Protein AF-A0A3G9GFR7-F1 (afdb_monomer_lite)

Secondary structure (DSSP, 8-state):
---HHHHHHHHHHHHHTTSEEE-S--SSTTPPP-EEE-S---SSPP-B-TTS-B-HHHHHHHHHHHHHHHH-SEE-HHHHHHHH-BTTB---HHHHHHHHHHHHHTTSEEEEE--BTTB--EEEE-GGG---SSPPEE-TTSEEEETTTTEEEEE--------

Organism: NCBI:txid332411

Foldseek 3Di:
DDDPVNVVLVVQLCCLLVQKDWDDDDPDPPDDTDIDGPDDPPPDDACGDSNNDGPLLQVLLLLLVVQLVVVQDKDQLVRSQVNSADPVGRGDSVSSVVSQVLCVQLVQKDFPAPDDPVGHTIMHGDPVPCLDSRGFDADPQSWTADPSVRDTSDGDDDPPPDD

Structure (mmCIF, N/CA/C/O backbone):
data_AF-A0A3G9GFR7-F1
#
_entry.id   AF-A0A3G9GFR7-F1
#
loop_
_atom_site.group_PDB
_atom_site.id
_atom_site.type_symbol
_atom_site.label_atom_id
_atom_site.label_alt_id
_atom_site.label_comp_id
_atom_site.label_asym_id
_atom_site.label_entity_id
_atom_site.label_seq_id
_atom_site.pdbx_PDB_ins_code
_atom_site.Cartn_x
_atom_site.Cartn_y
_atom_site.Cartn_z
_atom_site.occupancy
_atom_site.B_iso_or_equiv
_atom_site.auth_seq_id
_atom_site.auth_comp_id
_atom_site.auth_asym_id
_atom_site.auth_atom_id
_atom_site.pdbx_PDB_model_num
ATOM 1 N N . MET A 1 1 ? -0.381 8.805 -22.283 1.00 46.12 1 MET A N 1
ATOM 2 C CA . MET A 1 1 ? 0.707 8.048 -22.945 1.00 46.12 1 MET A CA 1
ATOM 3 C C . MET A 1 1 ? 1.988 8.210 -22.139 1.00 46.12 1 MET A C 1
ATOM 5 O O . MET A 1 1 ? 2.210 9.299 -21.624 1.00 46.12 1 MET A O 1
ATOM 9 N N . ALA A 1 2 ? 2.793 7.155 -21.980 1.00 63.06 2 ALA A N 1
ATOM 10 C CA . ALA A 1 2 ? 4.078 7.246 -21.280 1.00 63.06 2 ALA A CA 1
ATOM 11 C C . ALA A 1 2 ? 5.092 8.042 -22.119 1.00 63.06 2 ALA A C 1
ATOM 13 O O . ALA A 1 2 ? 5.150 7.882 -23.337 1.00 63.06 2 ALA A O 1
ATOM 14 N N . THR A 1 3 ? 5.883 8.906 -21.485 1.00 86.12 3 THR A N 1
ATOM 15 C CA . THR A 1 3 ? 6.915 9.684 -22.184 1.00 86.12 3 THR A CA 1
ATOM 16 C C . THR A 1 3 ? 8.144 8.817 -22.462 1.00 86.12 3 THR A C 1
ATOM 18 O O . THR A 1 3 ? 8.461 7.914 -21.687 1.00 86.12 3 THR A O 1
ATOM 21 N N . LEU A 1 4 ? 8.887 9.117 -23.533 1.00 80.62 4 LEU A N 1
ATOM 22 C CA . LEU A 1 4 ? 10.170 8.461 -23.844 1.00 80.62 4 LEU A CA 1
ATOM 23 C C . LEU A 1 4 ? 11.126 8.454 -22.641 1.00 80.62 4 LEU A C 1
ATOM 25 O O . LEU A 1 4 ? 11.758 7.438 -22.357 1.00 80.62 4 LEU A O 1
ATOM 29 N N . GLY A 1 5 ? 11.164 9.556 -21.885 1.00 84.12 5 GLY A N 1
ATOM 30 C CA . GLY A 1 5 ? 11.937 9.652 -20.649 1.00 84.12 5 GLY A CA 1
ATOM 31 C C . GLY A 1 5 ? 11.487 8.646 -19.586 1.00 84.12 5 GLY A C 1
ATOM 32 O O . GLY A 1 5 ? 12.326 7.954 -19.015 1.00 84.12 5 GLY A O 1
ATOM 33 N N . ALA A 1 6 ? 10.179 8.503 -19.352 1.00 84.06 6 ALA A N 1
ATOM 34 C CA . ALA A 1 6 ? 9.648 7.541 -18.384 1.00 84.06 6 ALA A CA 1
ATOM 35 C C . ALA A 1 6 ? 9.955 6.087 -18.781 1.00 84.06 6 ALA A C 1
ATOM 37 O O . ALA A 1 6 ? 10.363 5.292 -17.934 1.00 84.06 6 ALA A O 1
ATOM 38 N N . ILE A 1 7 ? 9.831 5.764 -20.072 1.00 87.56 7 ILE A N 1
ATOM 39 C CA . ILE A 1 7 ? 10.174 4.442 -20.615 1.00 87.56 7 ILE A CA 1
ATOM 40 C C . ILE A 1 7 ? 11.661 4.155 -20.392 1.00 87.56 7 ILE A C 1
ATOM 42 O O . ILE A 1 7 ? 12.023 3.110 -19.855 1.00 87.56 7 ILE A O 1
ATOM 46 N N . GLN A 1 8 ? 12.532 5.105 -20.739 1.00 87.44 8 GLN A N 1
ATOM 47 C CA . GLN A 1 8 ? 13.973 4.948 -20.575 1.00 87.44 8 GLN A CA 1
ATOM 48 C C . GLN A 1 8 ? 14.377 4.816 -19.102 1.00 87.44 8 GLN A C 1
ATOM 50 O O . GLN A 1 8 ? 15.213 3.979 -18.763 1.00 87.44 8 GLN A O 1
ATOM 55 N N . HIS A 1 9 ? 13.759 5.594 -18.211 1.00 89.19 9 HIS A N 1
ATOM 56 C CA . HIS A 1 9 ? 13.967 5.464 -16.771 1.00 89.19 9 HIS A CA 1
ATOM 57 C C . HIS A 1 9 ? 13.587 4.075 -16.258 1.00 89.19 9 HIS A C 1
ATOM 59 O O . HIS A 1 9 ? 14.356 3.487 -15.496 1.00 89.19 9 HIS A O 1
ATOM 65 N N . TYR A 1 10 ? 12.444 3.539 -16.689 1.00 90.12 10 TYR A N 1
ATOM 66 C CA . TYR A 1 10 ? 11.990 2.226 -16.244 1.00 90.12 10 TYR A CA 1
ATOM 67 C C . TYR A 1 10 ? 12.858 1.089 -16.796 1.00 90.12 10 TYR A C 1
ATOM 69 O O . TYR A 1 10 ? 13.271 0.219 -16.034 1.00 90.12 10 TYR A O 1
ATOM 77 N N . ILE A 1 11 ? 13.246 1.140 -18.075 1.00 90.69 11 ILE A N 1
ATOM 78 C CA . ILE A 1 11 ? 14.192 0.173 -18.658 1.00 90.69 11 ILE A CA 1
ATOM 79 C C . ILE A 1 11 ? 15.525 0.194 -17.899 1.00 90.69 11 ILE A C 1
ATOM 81 O O . ILE A 1 11 ? 16.055 -0.857 -17.548 1.00 90.69 11 ILE A O 1
ATOM 85 N N . ASN A 1 12 ? 16.046 1.378 -17.567 1.00 91.25 12 ASN A N 1
ATOM 86 C CA . ASN A 1 12 ? 17.270 1.491 -16.772 1.00 91.25 12 ASN A CA 1
ATOM 87 C C . ASN A 1 12 ? 17.109 0.901 -15.361 1.00 91.25 12 ASN A C 1
ATOM 89 O O . ASN A 1 12 ? 18.050 0.302 -14.841 1.00 91.25 12 ASN A O 1
ATOM 93 N N . ALA A 1 13 ? 15.937 1.046 -14.737 1.00 92.56 13 ALA A N 1
ATOM 94 C CA . ALA A 1 13 ? 15.642 0.403 -13.460 1.00 92.56 13 ALA A CA 1
ATOM 95 C C . ALA A 1 13 ? 15.599 -1.129 -13.588 1.00 92.56 13 ALA A C 1
ATOM 97 O O . ALA A 1 13 ? 16.168 -1.814 -12.742 1.00 92.56 13 ALA A O 1
ATOM 98 N N . LEU A 1 14 ? 15.007 -1.669 -14.661 1.00 92.94 14 LEU A N 1
ATOM 99 C CA . LEU A 1 14 ? 14.992 -3.111 -14.939 1.00 92.94 14 LEU A CA 1
ATOM 100 C C . LEU A 1 14 ? 16.403 -3.676 -15.137 1.00 92.94 14 LEU A C 1
ATOM 102 O O . LEU A 1 14 ? 16.695 -4.755 -14.623 1.00 92.94 14 LEU A O 1
ATOM 106 N N . VAL A 1 15 ? 17.283 -2.944 -15.830 1.00 92.44 15 VAL A N 1
ATOM 107 C CA . VAL A 1 15 ? 18.694 -3.332 -15.996 1.00 92.44 15 VAL A CA 1
ATOM 108 C C . VAL A 1 15 ? 19.403 -3.370 -14.644 1.00 92.44 15 VAL A C 1
ATOM 110 O O . VAL A 1 15 ? 20.018 -4.373 -14.297 1.00 92.44 15 VAL A O 1
ATOM 113 N N . LYS A 1 16 ? 19.278 -2.306 -13.839 1.00 92.69 16 LYS A N 1
ATOM 114 C CA . LYS A 1 16 ? 19.899 -2.249 -12.504 1.00 92.69 16 LYS A CA 1
ATOM 115 C C . LYS A 1 16 ? 19.359 -3.311 -11.547 1.00 92.69 16 LYS A C 1
ATOM 117 O O . LYS A 1 16 ? 20.112 -3.833 -10.736 1.00 92.69 16 LYS A O 1
ATOM 122 N N . GLY A 1 17 ? 18.070 -3.631 -11.650 1.00 89.94 17 GLY A N 1
ATOM 123 C CA . GLY A 1 17 ? 17.421 -4.673 -10.857 1.00 89.94 17 GLY A CA 1
ATOM 124 C C . GLY A 1 17 ? 17.727 -6.100 -11.324 1.00 89.94 17 GLY A C 1
ATOM 125 O O . GLY A 1 17 ? 17.230 -7.045 -10.716 1.00 89.94 17 GLY A O 1
ATOM 126 N N . GLY A 1 18 ? 18.510 -6.269 -12.398 1.00 91.25 18 GLY A N 1
ATOM 127 C CA . GLY A 1 18 ? 18.878 -7.578 -12.943 1.00 91.25 18 GLY A CA 1
ATOM 128 C C . GLY A 1 18 ? 17.731 -8.310 -13.643 1.00 91.25 18 GLY A C 1
ATOM 129 O O . GLY A 1 18 ? 17.780 -9.528 -13.792 1.00 91.25 18 GLY A O 1
ATOM 130 N N . TYR A 1 19 ? 16.685 -7.592 -14.058 1.00 91.12 19 TYR A N 1
ATOM 131 C CA . TYR A 1 19 ? 15.541 -8.185 -14.753 1.00 91.12 19 TYR A CA 1
ATOM 132 C C . TYR A 1 19 ? 15.791 -8.324 -16.250 1.00 91.12 19 TYR A C 1
ATOM 134 O O . TYR A 1 19 ? 15.379 -9.315 -16.852 1.00 91.12 19 TYR A O 1
ATOM 142 N N . VAL A 1 20 ? 16.489 -7.355 -16.846 1.00 92.44 20 VAL A N 1
ATOM 143 C CA . VAL A 1 20 ? 16.836 -7.362 -18.270 1.00 92.44 20 VAL A CA 1
ATOM 144 C C . VAL A 1 20 ? 18.311 -7.046 -18.473 1.00 92.44 20 VAL A C 1
ATOM 146 O O . VAL A 1 20 ? 18.904 -6.270 -17.729 1.00 92.44 20 VAL A O 1
ATOM 149 N N . GLU A 1 21 ? 18.894 -7.612 -19.518 1.00 92.56 21 GLU A N 1
ATOM 150 C CA . GLU A 1 21 ? 20.269 -7.356 -19.936 1.00 92.56 21 GLU A CA 1
ATOM 151 C C . GLU A 1 21 ? 20.271 -6.695 -21.309 1.00 92.56 21 GLU A C 1
ATOM 153 O O . GLU A 1 21 ? 19.484 -7.049 -22.189 1.00 92.56 21 GLU A O 1
ATOM 158 N N . ARG A 1 22 ? 21.169 -5.733 -21.514 1.00 89.88 22 ARG A N 1
ATOM 159 C CA . ARG A 1 22 ? 21.361 -5.115 -22.822 1.00 89.88 22 ARG A CA 1
ATOM 160 C C . ARG A 1 22 ? 22.311 -5.964 -23.661 1.00 89.88 22 ARG A C 1
ATOM 162 O O . ARG A 1 22 ? 23.453 -6.164 -23.269 1.00 89.88 22 ARG A O 1
ATOM 169 N N . ILE A 1 23 ? 21.851 -6.405 -24.830 1.00 90.75 23 ILE A N 1
ATOM 170 C CA . ILE A 1 23 ? 22.600 -7.353 -25.674 1.00 90.75 23 ILE A CA 1
ATOM 171 C C . ILE A 1 23 ? 23.327 -6.700 -26.850 1.00 90.75 23 ILE A C 1
ATOM 173 O O . ILE A 1 23 ? 24.113 -7.364 -27.518 1.00 90.75 23 ILE A O 1
ATOM 177 N N . ASN A 1 24 ? 23.076 -5.418 -27.126 1.00 85.25 24 ASN A N 1
ATOM 178 C CA . ASN A 1 24 ? 23.765 -4.698 -28.188 1.00 85.25 24 ASN A CA 1
ATOM 179 C C . ASN A 1 24 ? 24.517 -3.464 -27.679 1.00 85.25 24 ASN A C 1
ATOM 181 O O . ASN A 1 24 ? 24.018 -2.666 -26.874 1.00 85.25 24 ASN A O 1
ATOM 185 N N . THR A 1 25 ? 25.727 -3.293 -28.204 1.00 75.25 25 THR A N 1
ATOM 186 C CA . THR A 1 25 ? 26.541 -2.102 -27.983 1.00 75.25 25 THR A CA 1
ATOM 187 C C . THR A 1 25 ? 26.030 -0.985 -28.879 1.00 75.25 25 THR A C 1
ATOM 189 O O . THR A 1 25 ? 25.777 -1.186 -30.064 1.00 75.25 25 THR A O 1
ATOM 192 N N . ARG A 1 26 ? 25.857 0.205 -28.308 1.00 69.69 26 ARG A N 1
ATOM 193 C CA . ARG A 1 26 ? 25.461 1.391 -29.067 1.00 69.69 26 ARG A CA 1
ATOM 194 C C . ARG A 1 26 ? 26.691 1.948 -29.778 1.00 69.69 26 ARG A C 1
ATOM 196 O O . ARG A 1 26 ? 27.642 2.325 -29.097 1.00 69.69 26 ARG A O 1
ATOM 203 N N . SER A 1 27 ? 26.657 2.051 -31.101 1.00 65.50 27 SER A N 1
ATOM 204 C CA . SER A 1 27 ? 27.722 2.701 -31.874 1.00 65.50 27 SER A CA 1
ATOM 205 C C . SER A 1 27 ? 27.356 4.144 -32.229 1.00 65.50 27 SER A C 1
ATOM 207 O O . SER A 1 27 ? 28.234 5.000 -32.303 1.00 65.50 27 SER A O 1
ATOM 209 N N . LYS A 1 28 ? 26.062 4.449 -32.394 1.00 72.25 28 LYS A N 1
ATOM 210 C CA . LYS A 1 28 ? 25.531 5.788 -32.693 1.00 72.25 28 LYS A CA 1
ATOM 211 C C . LYS A 1 28 ? 24.345 6.149 -31.806 1.00 72.25 28 LYS A C 1
ATOM 213 O O . LYS A 1 28 ? 23.673 5.293 -31.230 1.00 72.25 28 LYS A O 1
ATOM 218 N N . CYS A 1 29 ? 24.039 7.446 -31.706 1.00 62.19 29 CYS A N 1
ATOM 219 C CA . CYS A 1 29 ? 22.952 7.893 -30.837 1.00 62.19 29 CYS A CA 1
ATOM 220 C C . CYS A 1 29 ? 21.572 7.337 -31.263 1.00 62.19 29 CYS A C 1
ATOM 222 O O . CYS A 1 29 ? 20.722 7.103 -30.409 1.00 62.19 29 CYS A O 1
ATOM 224 N N . ASN A 1 30 ? 21.379 7.034 -32.546 1.00 72.25 30 ASN A N 1
ATOM 225 C CA . ASN A 1 30 ? 20.093 6.585 -33.079 1.00 72.25 30 ASN A CA 1
ATOM 226 C C . ASN A 1 30 ? 19.931 5.058 -33.159 1.00 72.25 30 ASN A C 1
ATOM 228 O O . ASN A 1 30 ? 18.922 4.584 -33.672 1.00 72.25 30 ASN A O 1
ATOM 232 N N . ASP A 1 31 ? 20.906 4.285 -32.671 1.00 78.50 31 ASP A N 1
ATOM 233 C CA . ASP A 1 31 ? 20.819 2.827 -32.729 1.00 78.50 31 ASP A CA 1
ATOM 234 C C . ASP A 1 31 ? 19.728 2.310 -31.784 1.00 78.50 31 ASP A C 1
ATOM 236 O O . ASP A 1 31 ? 19.677 2.666 -30.597 1.00 78.50 31 ASP A O 1
ATOM 240 N N . GLN A 1 32 ? 18.882 1.424 -32.312 1.00 80.44 32 GLN A N 1
ATOM 241 C CA . GLN A 1 32 ? 17.866 0.722 -31.538 1.00 80.44 32 GLN A CA 1
ATOM 242 C C . GLN A 1 32 ? 18.528 -0.097 -30.426 1.00 80.44 32 GLN A C 1
ATOM 244 O O . GLN A 1 32 ? 19.581 -0.697 -30.622 1.00 80.44 32 GLN A O 1
ATOM 249 N N . GLN A 1 33 ? 17.932 -0.115 -29.235 1.00 84.25 33 GLN A N 1
ATOM 250 C CA . GLN A 1 33 ? 18.457 -0.869 -28.097 1.00 84.25 33 GLN A CA 1
ATOM 251 C C . GLN A 1 33 ? 17.759 -2.223 -28.012 1.00 84.25 33 GLN A C 1
ATOM 253 O O . GLN A 1 33 ? 16.532 -2.289 -28.048 1.00 84.25 33 GLN A O 1
ATOM 258 N N . HIS A 1 34 ? 18.537 -3.293 -27.895 1.00 88.25 34 HIS A N 1
ATOM 259 C CA . HIS A 1 34 ? 18.040 -4.652 -27.748 1.00 88.25 34 HIS A CA 1
ATOM 260 C C . HIS A 1 34 ? 18.270 -5.121 -26.314 1.00 88.25 34 HIS A C 1
ATOM 262 O O . HIS A 1 34 ? 19.373 -4.992 -25.770 1.00 88.25 34 HIS A O 1
ATOM 268 N N . PHE A 1 35 ? 17.224 -5.691 -25.723 1.00 90.00 35 PHE A N 1
ATOM 269 C CA . PHE A 1 35 ? 17.240 -6.213 -24.365 1.00 90.00 35 PHE A CA 1
ATOM 270 C C . PHE A 1 35 ? 16.802 -7.673 -24.356 1.00 90.00 35 PHE A C 1
ATOM 272 O O . PHE A 1 35 ? 15.920 -8.070 -25.116 1.00 90.00 35 PHE A O 1
ATOM 279 N N . ARG A 1 36 ? 17.412 -8.461 -23.474 1.00 91.56 36 ARG A N 1
ATOM 280 C CA . ARG A 1 36 ? 17.026 -9.836 -23.165 1.00 91.56 36 ARG A CA 1
ATOM 281 C C . ARG A 1 36 ? 16.428 -9.870 -21.765 1.00 91.56 36 ARG A C 1
ATOM 283 O O . ARG A 1 36 ? 17.005 -9.299 -20.844 1.00 91.56 36 ARG A O 1
ATOM 290 N N . LEU A 1 37 ? 15.292 -10.543 -21.601 1.00 92.00 37 LEU A N 1
ATOM 291 C CA . LEU A 1 37 ? 14.723 -10.820 -20.284 1.00 92.00 37 LEU A CA 1
ATOM 292 C C . LEU A 1 37 ? 15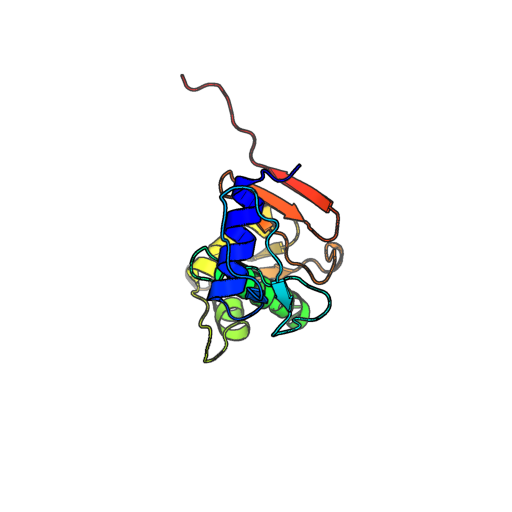.565 -11.900 -19.594 1.00 92.00 37 LEU A C 1
ATOM 294 O O . LEU A 1 37 ? 15.745 -12.983 -20.143 1.00 92.00 37 LEU A O 1
ATOM 298 N N . ILE A 1 38 ? 16.098 -11.582 -18.417 1.00 93.06 38 ILE A N 1
ATOM 299 C CA . ILE A 1 38 ? 16.933 -12.487 -17.615 1.00 93.06 38 ILE A CA 1
ATOM 300 C C . ILE A 1 38 ? 16.114 -13.123 -16.497 1.00 93.06 38 ILE A C 1
ATOM 302 O O . ILE A 1 38 ? 16.246 -14.313 -16.225 1.00 93.06 38 ILE A O 1
ATOM 306 N N . ARG A 1 39 ? 15.248 -12.330 -15.861 1.00 88.62 39 ARG A N 1
ATOM 307 C CA . ARG A 1 39 ? 14.393 -12.778 -14.765 1.00 88.62 39 ARG A CA 1
ATOM 308 C C . ARG A 1 39 ? 12.937 -12.511 -15.099 1.00 88.62 39 ARG A C 1
ATOM 310 O O . ARG A 1 39 ? 12.485 -11.367 -15.056 1.00 88.62 39 ARG A O 1
ATOM 317 N N . ASP A 1 40 ? 12.211 -13.584 -15.372 1.00 85.44 40 ASP A N 1
ATOM 318 C CA . ASP A 1 40 ? 10.762 -13.533 -15.503 1.00 85.44 40 ASP A CA 1
ATOM 319 C C . ASP A 1 40 ? 10.111 -13.409 -14.113 1.00 85.44 40 ASP A C 1
ATOM 321 O O . ASP A 1 40 ? 10.431 -14.158 -13.187 1.00 85.44 40 ASP A O 1
ATOM 325 N N . CYS A 1 41 ? 9.242 -12.411 -13.951 1.00 81.44 41 CYS A N 1
ATOM 326 C CA . CYS A 1 41 ? 8.515 -12.127 -12.708 1.00 81.44 41 CYS A CA 1
ATOM 327 C C . CYS A 1 41 ? 7.079 -12.659 -12.737 1.00 81.44 41 CYS A C 1
ATOM 329 O O . CYS A 1 41 ? 6.319 -12.426 -11.796 1.00 81.44 41 CYS A O 1
ATOM 331 N N . GLY A 1 42 ? 6.711 -13.370 -13.804 1.00 82.12 42 GLY A N 1
ATOM 332 C CA . GLY A 1 42 ? 5.356 -13.815 -14.056 1.00 82.12 42 GLY A CA 1
ATOM 333 C C . GLY A 1 42 ? 4.501 -12.703 -14.657 1.00 82.12 42 GLY A C 1
ATOM 334 O O . GLY A 1 42 ? 4.962 -11.887 -15.449 1.00 82.12 42 GLY A O 1
ATOM 335 N N . ILE A 1 43 ? 3.218 -12.699 -14.294 1.00 76.75 43 ILE A N 1
ATOM 336 C CA . ILE A 1 43 ? 2.203 -11.867 -14.953 1.00 76.75 43 ILE A CA 1
ATOM 337 C C . ILE A 1 43 ? 2.291 -10.377 -14.591 1.00 76.75 43 ILE A C 1
ATOM 339 O O . ILE A 1 43 ? 1.878 -9.526 -15.375 1.00 76.75 43 ILE A O 1
ATOM 343 N N . GLU A 1 44 ? 2.828 -10.058 -13.412 1.00 75.88 44 GLU A N 1
ATOM 344 C CA . GLU A 1 44 ? 2.981 -8.685 -12.930 1.00 75.88 44 GLU A CA 1
ATOM 345 C C . GLU A 1 44 ? 4.398 -8.181 -13.213 1.00 75.88 44 GLU A C 1
ATOM 347 O O . GLU A 1 44 ? 5.396 -8.877 -13.006 1.00 75.88 44 GLU A O 1
ATOM 352 N N . TYR A 1 45 ? 4.494 -6.930 -13.651 1.00 83.00 45 TYR A N 1
ATOM 353 C CA . TYR A 1 45 ? 5.779 -6.279 -13.860 1.00 83.00 45 TYR A CA 1
ATOM 354 C C . TYR A 1 45 ? 6.403 -5.871 -12.512 1.00 83.00 45 TYR A C 1
ATOM 356 O O . TYR A 1 45 ? 5.695 -5.443 -11.592 1.00 83.00 45 TYR A O 1
ATOM 364 N N . PRO A 1 46 ? 7.738 -5.935 -12.363 1.00 86.56 46 PRO A N 1
ATOM 365 C CA . PRO A 1 46 ? 8.386 -5.527 -11.126 1.00 86.56 46 PRO A CA 1
ATOM 366 C C . PRO A 1 46 ? 8.287 -4.006 -10.951 1.00 86.56 46 PRO A C 1
ATOM 368 O O . PRO A 1 46 ? 8.720 -3.219 -11.799 1.00 86.56 46 PRO A O 1
ATOM 371 N N . ARG A 1 47 ? 7.730 -3.566 -9.822 1.00 86.56 47 ARG A N 1
ATOM 372 C CA . ARG A 1 47 ? 7.654 -2.144 -9.466 1.00 86.56 47 ARG A CA 1
ATOM 373 C C . ARG A 1 47 ? 8.960 -1.707 -8.826 1.00 86.56 47 ARG A C 1
ATOM 375 O O . ARG A 1 47 ? 9.213 -2.017 -7.663 1.00 86.56 47 ARG A O 1
ATOM 382 N N . LEU A 1 48 ? 9.792 -1.013 -9.597 1.00 89.62 48 LEU A N 1
ATOM 383 C CA . LEU A 1 48 ? 11.158 -0.672 -9.208 1.00 89.62 48 LEU A CA 1
ATOM 384 C C . LEU A 1 48 ? 11.348 0.830 -9.019 1.00 89.62 48 LEU A C 1
ATOM 386 O O . LEU A 1 48 ? 10.770 1.648 -9.735 1.00 89.62 48 LEU A O 1
ATOM 390 N N . ASN A 1 49 ? 12.210 1.189 -8.074 1.00 88.62 49 ASN A N 1
ATOM 391 C CA . ASN A 1 49 ? 12.739 2.540 -7.953 1.00 88.62 49 ASN A CA 1
ATOM 392 C C . ASN A 1 49 ? 13.855 2.790 -8.998 1.00 88.62 49 ASN A C 1
ATOM 394 O O . ASN A 1 49 ? 14.292 1.886 -9.708 1.00 88.62 49 ASN A O 1
ATOM 398 N N . ALA A 1 50 ? 14.383 4.016 -9.071 1.00 87.44 50 ALA A N 1
ATOM 399 C CA . ALA A 1 50 ? 15.456 4.374 -10.015 1.00 87.44 50 ALA A CA 1
ATOM 400 C C . ALA A 1 50 ? 16.800 3.639 -9.782 1.00 87.44 50 ALA A C 1
ATOM 402 O O . ALA A 1 50 ? 17.709 3.709 -10.624 1.00 87.44 50 ALA A O 1
ATOM 403 N N . LYS A 1 51 ? 16.945 2.960 -8.637 1.00 89.12 51 LYS A N 1
ATOM 404 C CA . LYS A 1 51 ? 18.079 2.087 -8.310 1.00 89.12 51 LYS A CA 1
ATOM 405 C C . LYS A 1 51 ? 17.854 0.638 -8.760 1.00 89.12 51 LYS A C 1
ATOM 407 O O . LYS A 1 51 ? 18.796 -0.137 -8.700 1.00 89.12 51 LYS A O 1
ATOM 412 N N . GLY A 1 52 ? 16.666 0.294 -9.260 1.00 87.12 52 GLY A N 1
ATOM 413 C CA . GLY A 1 52 ? 16.311 -1.070 -9.655 1.00 87.12 52 GLY A CA 1
ATOM 414 C C . GLY A 1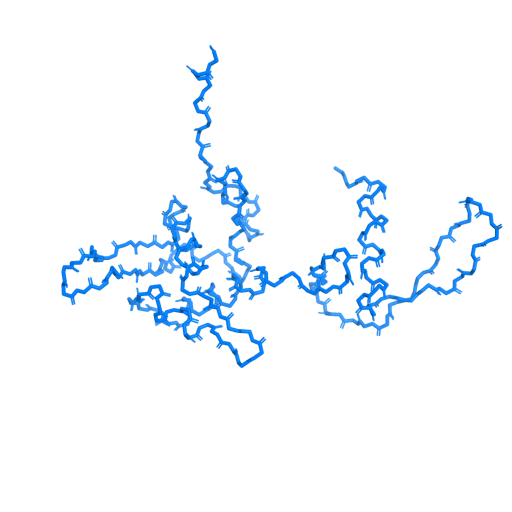 52 ? 15.838 -1.948 -8.495 1.00 87.12 52 GLY A C 1
ATOM 415 O O . GLY A 1 52 ? 15.712 -3.157 -8.658 1.00 87.12 52 GLY A O 1
ATOM 416 N N . GLU A 1 53 ? 15.560 -1.362 -7.331 1.00 88.88 53 GLU A N 1
ATOM 417 C CA . GLU A 1 53 ? 15.079 -2.089 -6.154 1.00 88.88 53 GLU A CA 1
ATOM 418 C C . GLU A 1 53 ? 13.544 -2.059 -6.104 1.00 88.88 53 GLU A C 1
ATOM 420 O O . GLU A 1 53 ? 12.946 -1.039 -6.470 1.00 88.88 53 GLU A O 1
ATOM 425 N N . PRO A 1 54 ? 12.884 -3.123 -5.612 1.00 85.12 54 PRO A N 1
ATOM 426 C CA . PRO A 1 54 ? 11.441 -3.125 -5.403 1.00 85.12 54 PRO A CA 1
ATOM 427 C C . PRO A 1 54 ? 10.964 -1.948 -4.543 1.00 85.12 54 PRO A C 1
ATOM 429 O O . PRO A 1 54 ? 11.544 -1.645 -3.498 1.00 85.12 54 PRO A O 1
ATOM 432 N N . ILE A 1 55 ? 9.874 -1.295 -4.951 1.00 85.06 55 ILE A N 1
ATOM 433 C CA . ILE A 1 55 ? 9.280 -0.196 -4.186 1.00 85.06 55 ILE A CA 1
ATOM 434 C C . ILE A 1 55 ? 8.689 -0.765 -2.894 1.00 85.06 55 ILE A C 1
ATOM 436 O O . ILE A 1 55 ? 7.607 -1.347 -2.875 1.00 85.06 55 ILE A O 1
ATOM 440 N N . GLN A 1 56 ? 9.405 -0.562 -1.788 1.00 79.19 56 GLN A N 1
ATOM 441 C CA . GLN A 1 56 ? 9.055 -1.120 -0.481 1.00 79.19 56 GLN A CA 1
ATOM 442 C C . GLN A 1 56 ? 7.670 -0.678 0.016 1.00 79.19 56 GLN A C 1
ATOM 444 O O . GLN A 1 56 ? 7.014 -1.423 0.737 1.00 79.19 56 GLN A O 1
ATOM 449 N N . ARG A 1 57 ? 7.197 0.509 -0.385 1.00 77.88 57 ARG A N 1
ATOM 450 C CA . ARG A 1 57 ? 5.859 1.006 -0.032 1.00 77.88 57 ARG A CA 1
ATOM 451 C C . ARG A 1 57 ? 4.753 0.103 -0.580 1.00 77.88 57 ARG A C 1
ATOM 453 O O . ARG A 1 57 ? 3.915 -0.331 0.205 1.00 77.88 57 ARG A O 1
ATOM 460 N N . ASP A 1 58 ? 4.774 -0.179 -1.879 1.00 80.25 58 ASP A N 1
ATOM 461 C CA . ASP A 1 58 ? 3.757 -0.981 -2.576 1.00 80.25 58 ASP A CA 1
ATOM 462 C C . ASP A 1 58 ? 3.662 -2.368 -1.939 1.00 80.25 58 ASP A C 1
ATOM 464 O O . ASP A 1 58 ? 2.620 -2.820 -1.470 1.00 80.25 58 ASP A O 1
ATOM 468 N N . LEU A 1 59 ? 4.835 -2.942 -1.756 1.00 85.06 59 LEU A N 1
ATOM 469 C CA . LEU A 1 59 ? 5.130 -4.160 -1.035 1.00 85.06 59 LEU A CA 1
ATOM 470 C C . LEU A 1 59 ? 4.5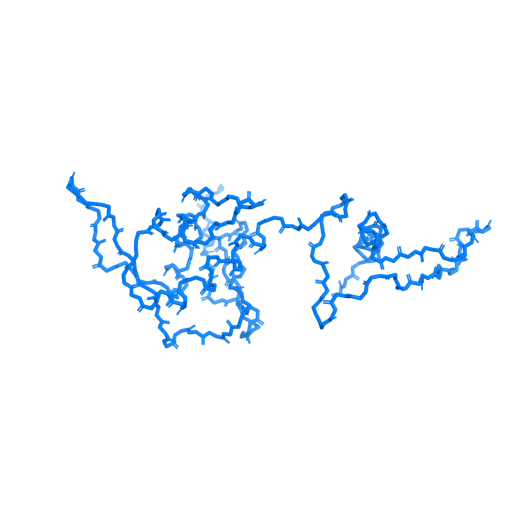94 -4.217 0.414 1.00 85.06 59 LEU A C 1
ATOM 472 O O . LEU A 1 59 ? 4.156 -5.277 0.868 1.00 85.06 59 LEU A O 1
ATOM 476 N N . CYS A 1 60 ? 4.624 -3.114 1.166 1.00 90.81 60 CYS A N 1
ATOM 477 C CA . CYS A 1 60 ? 3.994 -3.031 2.489 1.00 90.81 60 CYS A CA 1
ATOM 478 C C . CYS A 1 60 ? 2.465 -2.922 2.386 1.00 90.81 60 CYS A C 1
ATOM 480 O O . CYS A 1 60 ? 1.753 -3.557 3.162 1.00 90.81 60 CYS A O 1
ATOM 482 N N . THR A 1 61 ? 1.945 -2.129 1.444 1.00 92.44 61 THR A N 1
ATOM 483 C CA . THR A 1 61 ? 0.493 -1.963 1.256 1.00 92.44 61 THR A CA 1
ATOM 484 C C . THR A 1 61 ? -0.189 -3.247 0.791 1.00 92.44 61 THR A C 1
ATOM 486 O O . THR A 1 61 ? -1.264 -3.571 1.290 1.00 92.44 61 THR A O 1
ATOM 489 N N . GLU A 1 62 ? 0.460 -4.027 -0.076 1.00 92.81 62 GLU A N 1
ATOM 490 C CA . GLU A 1 62 ? 0.013 -5.362 -0.488 1.00 92.81 62 GLU A CA 1
ATOM 491 C C . GLU A 1 62 ? -0.076 -6.316 0.703 1.00 92.81 62 GLU A C 1
ATOM 493 O O . GLU A 1 62 ? -1.094 -6.988 0.886 1.00 92.81 62 GLU A O 1
ATOM 498 N N . ALA A 1 63 ? 0.960 -6.342 1.550 1.00 94.81 63 ALA A N 1
ATOM 499 C CA . ALA A 1 63 ? 0.971 -7.167 2.752 1.00 94.81 63 ALA A CA 1
ATOM 500 C C . ALA A 1 63 ? -0.171 -6.778 3.702 1.00 94.81 63 ALA A C 1
ATOM 502 O O . ALA A 1 63 ? -0.937 -7.644 4.116 1.00 94.81 63 ALA A O 1
ATOM 503 N N . LEU A 1 64 ? -0.348 -5.481 3.982 1.00 96.25 64 LEU A N 1
ATOM 504 C CA . LEU A 1 64 ? -1.445 -4.981 4.818 1.00 96.25 64 LEU A CA 1
ATOM 505 C C . LEU A 1 64 ? -2.820 -5.343 4.240 1.00 96.25 64 LEU A C 1
ATOM 507 O O . LEU A 1 64 ? -3.680 -5.830 4.972 1.00 96.25 64 LEU A O 1
ATOM 511 N N . TRP A 1 65 ? -3.027 -5.138 2.937 1.00 96.06 65 TRP A N 1
ATOM 512 C CA . TRP A 1 65 ? -4.277 -5.455 2.239 1.00 96.06 65 TRP A CA 1
ATOM 513 C C . TRP A 1 65 ? -4.631 -6.937 2.329 1.00 96.06 65 TRP A C 1
ATOM 515 O O . TRP A 1 65 ? -5.735 -7.300 2.739 1.00 96.06 65 TRP A O 1
ATOM 525 N N . ARG A 1 66 ? -3.664 -7.803 2.016 1.00 95.00 66 ARG A N 1
ATOM 526 C CA . ARG A 1 66 ? -3.832 -9.252 2.110 1.00 95.00 66 ARG A CA 1
ATOM 527 C C . ARG A 1 66 ? -4.124 -9.684 3.546 1.00 95.00 66 ARG A C 1
ATOM 529 O O . ARG A 1 66 ? -5.040 -10.474 3.760 1.00 95.00 66 ARG A O 1
ATOM 536 N N . THR A 1 67 ? -3.382 -9.159 4.520 1.00 96.06 67 THR A N 1
ATOM 537 C CA . THR A 1 67 ? -3.553 -9.521 5.931 1.00 96.06 67 THR A CA 1
ATOM 538 C C . THR A 1 67 ? -4.921 -9.100 6.458 1.00 96.06 67 THR A C 1
ATOM 540 O O . THR A 1 67 ? -5.577 -9.916 7.094 1.00 96.06 67 THR A O 1
ATOM 543 N N . MET A 1 68 ? -5.415 -7.898 6.136 1.00 95.25 68 MET A N 1
ATOM 544 C CA . MET A 1 68 ? -6.773 -7.477 6.522 1.00 95.25 68 MET A CA 1
ATOM 545 C C . MET A 1 68 ? -7.845 -8.463 6.049 1.00 95.25 68 MET A C 1
ATOM 547 O O . MET A 1 68 ? -8.752 -8.805 6.808 1.00 95.25 68 MET A O 1
ATOM 551 N N . ARG A 1 69 ? -7.715 -8.952 4.810 1.00 93.31 69 ARG A N 1
ATOM 552 C CA . ARG A 1 69 ? -8.644 -9.932 4.242 1.00 93.31 69 ARG A CA 1
ATOM 553 C C . ARG A 1 69 ? -8.545 -11.299 4.925 1.00 93.31 69 ARG A C 1
ATOM 555 O O . ARG A 1 69 ? -9.567 -11.949 5.100 1.00 93.31 69 ARG A O 1
ATOM 562 N N . ILE A 1 70 ? -7.341 -11.734 5.303 1.00 93.19 70 ILE A N 1
ATOM 563 C CA . ILE A 1 70 ? -7.120 -13.014 6.000 1.00 93.19 70 ILE A CA 1
ATOM 564 C C . ILE A 1 70 ? -7.652 -12.965 7.437 1.00 93.19 70 ILE A C 1
ATOM 566 O O . ILE A 1 70 ? -8.287 -13.914 7.881 1.00 93.19 70 ILE A O 1
ATOM 570 N N . VAL 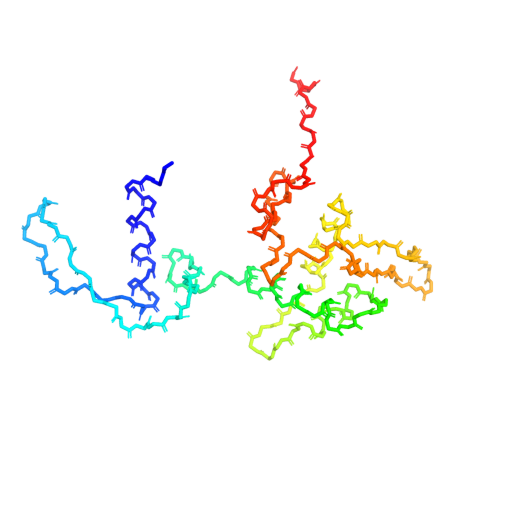A 1 71 ? -7.404 -11.868 8.158 1.00 90.56 71 VAL A N 1
ATOM 571 C CA . VAL A 1 71 ? -7.818 -11.708 9.561 1.00 90.56 71 VAL A CA 1
ATOM 572 C C . VAL A 1 71 ? -9.339 -11.718 9.694 1.00 90.56 71 VAL A C 1
ATOM 574 O O . VAL A 1 71 ? -9.857 -12.282 10.653 1.00 90.56 71 VAL A O 1
ATOM 577 N N . GLY A 1 72 ? -10.061 -11.081 8.764 1.00 83.81 72 GLY A N 1
ATOM 578 C CA . GLY A 1 72 ? -11.528 -11.132 8.671 1.00 83.81 72 GLY A CA 1
ATOM 579 C C . GLY A 1 72 ? -12.312 -10.499 9.836 1.00 83.81 72 GLY A C 1
ATOM 580 O O . GLY A 1 72 ? -13.531 -10.377 9.745 1.00 83.81 72 GLY A O 1
ATOM 581 N N . GLY A 1 73 ? -11.640 -10.079 10.913 1.00 91.81 73 GLY A N 1
ATOM 582 C CA . GLY A 1 73 ? -12.235 -9.523 12.131 1.00 91.81 73 GLY A CA 1
ATOM 583 C C . GLY A 1 73 ? -11.777 -8.102 12.474 1.00 91.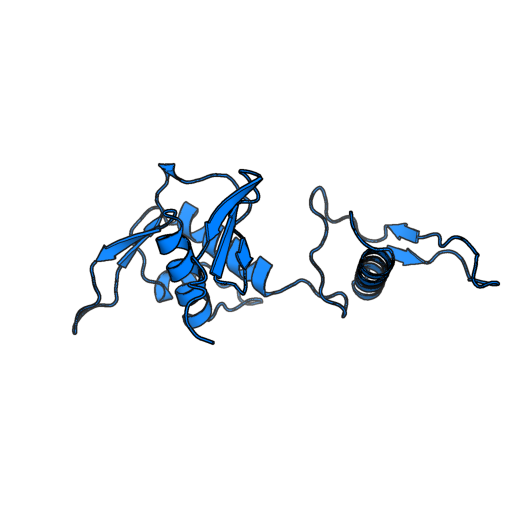81 73 GLY A C 1
ATOM 584 O O . GLY A 1 73 ? -11.220 -7.378 11.647 1.00 91.81 73 GLY A O 1
ATOM 585 N N . GLU A 1 74 ? -12.034 -7.690 13.721 1.00 96.38 74 GLU A N 1
ATOM 586 C CA . GLU A 1 74 ? -11.573 -6.403 14.254 1.00 96.38 74 GLU A CA 1
ATOM 587 C C . GLU A 1 74 ? -10.067 -6.428 14.546 1.00 96.38 74 GLU A C 1
ATOM 589 O O . GLU A 1 74 ? -9.582 -7.310 15.253 1.00 96.38 74 GLU A O 1
ATOM 594 N N . PHE A 1 75 ? -9.346 -5.398 14.116 1.00 96.38 75 PHE A N 1
ATOM 595 C CA . PHE A 1 75 ? -7.920 -5.233 14.387 1.00 96.38 75 PHE A CA 1
ATOM 596 C C . PHE A 1 75 ? -7.590 -3.802 14.809 1.00 96.38 75 PHE A C 1
ATOM 598 O O . PHE A 1 75 ? -8.272 -2.833 14.469 1.00 96.38 75 PHE A O 1
ATOM 605 N N . THR A 1 76 ? -6.494 -3.655 15.537 1.00 97.06 76 THR A N 1
ATOM 606 C CA . THR A 1 76 ? -5.795 -2.379 15.691 1.00 97.06 76 THR A CA 1
ATOM 607 C C . THR A 1 76 ? -4.753 -2.232 14.583 1.00 97.06 76 THR A C 1
ATOM 609 O O . THR A 1 76 ? -4.243 -3.214 14.041 1.00 97.06 76 THR A O 1
ATOM 612 N N . THR A 1 77 ? -4.365 -1.000 14.261 1.00 96.56 77 THR A N 1
ATOM 613 C CA . THR A 1 77 ? -3.277 -0.722 13.304 1.00 96.56 77 THR A CA 1
ATOM 614 C C . THR A 1 77 ? -1.951 -1.362 13.720 1.00 96.56 77 THR A C 1
ATOM 616 O O . THR A 1 77 ? -1.138 -1.699 12.862 1.00 96.56 77 THR A O 1
ATOM 619 N N . ARG A 1 78 ? -1.720 -1.552 15.028 1.00 96.56 78 ARG A N 1
ATOM 620 C CA . ARG A 1 78 ? -0.506 -2.189 15.558 1.00 96.56 78 ARG A CA 1
ATOM 621 C C . ARG A 1 78 ? -0.531 -3.699 15.367 1.00 96.56 78 ARG A C 1
ATOM 623 O O . ARG A 1 78 ? 0.454 -4.244 14.884 1.00 96.56 78 ARG A O 1
ATOM 630 N N . GLU A 1 79 ? -1.643 -4.347 15.707 1.00 96.62 79 GLU A N 1
ATOM 631 C CA . GLU A 1 79 ? -1.845 -5.782 15.464 1.00 96.62 79 GLU A CA 1
ATOM 632 C C . GLU A 1 79 ? -1.684 -6.096 13.972 1.00 96.62 79 GLU A C 1
ATOM 634 O O . GLU A 1 79 ? -0.913 -6.984 13.613 1.00 96.62 79 GLU A O 1
ATOM 639 N N . LEU A 1 80 ? -2.320 -5.302 13.102 1.00 97.12 80 LEU A N 1
ATOM 640 C CA . LEU A 1 80 ? -2.227 -5.482 11.655 1.00 97.12 80 LEU A CA 1
ATOM 641 C C . LEU A 1 80 ? -0.787 -5.334 11.142 1.00 97.12 80 LEU A C 1
ATOM 643 O O . LEU A 1 80 ? -0.335 -6.151 10.344 1.00 97.12 80 LEU A O 1
ATOM 647 N N . ALA A 1 81 ? -0.057 -4.310 11.598 1.00 96.94 81 ALA A N 1
ATOM 648 C CA . ALA A 1 81 ? 1.333 -4.099 11.198 1.00 96.94 81 ALA A CA 1
ATOM 649 C C . ALA A 1 81 ? 2.227 -5.282 11.596 1.00 96.94 81 ALA A C 1
ATOM 651 O O . ALA A 1 81 ? 3.039 -5.728 10.789 1.00 96.94 81 ALA A O 1
ATOM 652 N N . VAL A 1 82 ? 2.052 -5.818 12.808 1.00 96.62 82 VAL A N 1
ATOM 653 C CA . VAL A 1 82 ? 2.800 -6.990 13.286 1.00 96.62 82 VAL A CA 1
ATOM 654 C C . VAL A 1 82 ? 2.471 -8.223 12.444 1.00 96.62 82 VAL A C 1
ATOM 656 O O . VAL A 1 82 ? 3.384 -8.891 11.976 1.00 96.62 82 VAL A O 1
ATOM 659 N N . GLN A 1 83 ? 1.189 -8.489 12.187 1.00 96.19 83 GLN A N 1
ATOM 660 C CA . GLN A 1 83 ? 0.752 -9.656 11.411 1.00 96.19 83 GLN A CA 1
ATOM 661 C C . GLN A 1 83 ? 1.146 -9.590 9.929 1.00 96.19 83 GLN A C 1
ATOM 663 O O . GLN A 1 83 ? 1.346 -10.622 9.296 1.00 96.19 83 GLN A O 1
ATOM 668 N N . ALA A 1 84 ? 1.232 -8.390 9.351 1.00 95.69 84 ALA A N 1
ATOM 669 C CA . ALA A 1 84 ? 1.650 -8.188 7.965 1.00 95.69 84 ALA A CA 1
ATOM 670 C C . ALA A 1 84 ? 3.178 -8.108 7.792 1.00 95.69 84 ALA A C 1
ATOM 672 O O . ALA A 1 84 ? 3.662 -8.127 6.659 1.00 95.69 84 ALA A O 1
ATOM 673 N N . SER A 1 85 ? 3.934 -7.996 8.887 1.00 95.12 85 SER A N 1
ATOM 674 C CA . SER A 1 85 ? 5.394 -7.940 8.845 1.00 95.12 85 SER A CA 1
ATOM 675 C C . SER A 1 85 ? 6.005 -9.315 8.578 1.00 95.12 85 SER A C 1
ATOM 677 O O . SER A 1 85 ? 5.475 -10.346 8.977 1.00 95.12 85 SER A O 1
ATOM 679 N N . THR A 1 86 ? 7.168 -9.312 7.935 1.00 92.38 86 THR A N 1
ATOM 680 C CA . THR A 1 86 ? 8.040 -10.485 7.746 1.00 92.38 86 THR A CA 1
ATOM 681 C C . THR A 1 86 ? 9.438 -10.155 8.283 1.00 92.38 86 THR A C 1
ATOM 683 O O . THR A 1 86 ? 9.734 -8.964 8.430 1.00 92.38 86 THR A O 1
ATOM 686 N N . PRO A 1 87 ? 10.306 -11.142 8.583 1.00 87.81 87 PRO A N 1
ATOM 687 C CA . PRO A 1 87 ? 11.675 -10.875 9.040 1.00 87.81 87 PRO A CA 1
ATOM 688 C C . PRO A 1 87 ? 12.456 -9.940 8.106 1.00 87.81 87 PRO A C 1
ATOM 690 O O . PRO A 1 87 ? 13.192 -9.069 8.561 1.00 87.81 87 PRO A O 1
ATOM 693 N N . GLU A 1 88 ? 12.233 -10.063 6.799 1.00 86.25 88 GLU A N 1
ATOM 694 C CA . GLU A 1 88 ? 12.874 -9.260 5.758 1.00 86.25 88 GLU A CA 1
ATOM 695 C C . GLU A 1 88 ? 12.199 -7.893 5.571 1.00 86.25 88 GLU A C 1
ATOM 697 O O . GLU A 1 88 ? 12.779 -6.972 4.993 1.00 86.25 88 GLU A O 1
ATOM 702 N N . ARG A 1 89 ? 10.951 -7.746 6.030 1.00 86.88 89 ARG A N 1
ATOM 703 C CA . ARG A 1 89 ? 10.153 -6.530 5.863 1.00 86.88 89 ARG A CA 1
ATOM 704 C C . ARG A 1 89 ? 9.287 -6.262 7.084 1.00 86.88 89 ARG A C 1
ATOM 706 O O . ARG A 1 89 ? 8.113 -6.640 7.136 1.00 86.88 89 ARG A O 1
ATOM 713 N N . ALA A 1 90 ? 9.856 -5.524 8.028 1.00 91.94 90 ALA A N 1
ATOM 714 C CA . ALA A 1 90 ? 9.108 -4.944 9.129 1.00 91.94 90 ALA A CA 1
ATOM 715 C C . ALA A 1 90 ? 8.246 -3.768 8.641 1.00 91.94 90 ALA A C 1
ATOM 717 O O . ALA A 1 90 ? 8.720 -2.876 7.932 1.00 91.94 90 ALA A O 1
ATOM 718 N N . ILE A 1 91 ? 6.977 -3.749 9.045 1.00 94.25 91 ILE A N 1
ATOM 719 C CA . ILE A 1 91 ? 6.039 -2.666 8.755 1.00 94.25 91 ILE A CA 1
ATOM 720 C C . ILE A 1 91 ? 5.861 -1.824 10.016 1.00 94.25 91 ILE A C 1
ATOM 722 O O . ILE A 1 91 ? 5.400 -2.300 11.052 1.00 94.25 91 ILE A O 1
ATOM 726 N N . ALA A 1 92 ? 6.196 -0.537 9.927 1.00 93.69 92 ALA A N 1
ATOM 727 C CA . ALA A 1 92 ? 5.981 0.390 11.028 1.00 93.69 92 ALA A CA 1
ATOM 728 C C . ALA A 1 92 ? 4.481 0.617 11.280 1.00 93.69 92 ALA A C 1
ATOM 730 O O . ALA A 1 92 ? 3.697 0.827 10.350 1.00 93.69 92 ALA A O 1
ATOM 731 N N . HIS A 1 93 ? 4.095 0.692 12.555 1.00 93.62 93 HIS A N 1
ATOM 732 C CA . HIS A 1 93 ? 2.729 1.031 12.974 1.00 93.62 93 HIS A CA 1
ATOM 733 C C . HIS A 1 93 ? 2.206 2.327 12.326 1.00 93.62 93 HIS A C 1
ATOM 735 O O . HIS A 1 93 ? 1.035 2.418 11.954 1.00 93.62 93 HIS A O 1
ATOM 741 N N . THR A 1 94 ? 3.072 3.331 12.169 1.00 93.75 94 THR A N 1
ATOM 742 C CA . THR A 1 94 ? 2.737 4.613 11.533 1.00 93.75 94 THR A CA 1
ATOM 743 C C . THR A 1 94 ? 2.372 4.438 10.061 1.00 93.75 94 THR A C 1
ATOM 745 O O . THR A 1 94 ? 1.414 5.047 9.597 1.00 93.75 94 THR A O 1
ATOM 748 N N . THR A 1 95 ? 3.063 3.544 9.346 1.00 92.62 95 THR A N 1
ATOM 749 C CA . THR A 1 95 ? 2.764 3.217 7.942 1.00 92.62 95 THR A CA 1
ATOM 750 C C . THR A 1 95 ? 1.392 2.563 7.820 1.00 92.62 95 THR A C 1
ATOM 752 O O . THR A 1 95 ? 0.578 2.996 7.006 1.00 92.62 95 THR A O 1
ATOM 755 N N . ALA A 1 96 ? 1.097 1.582 8.680 1.00 95.31 96 ALA A N 1
ATOM 756 C CA . ALA A 1 96 ? -0.226 0.966 8.728 1.00 95.31 96 ALA A CA 1
ATOM 757 C C . ALA A 1 96 ? -1.319 1.990 9.074 1.00 95.31 96 ALA A C 1
ATOM 759 O O . ALA A 1 96 ? -2.355 2.021 8.422 1.00 95.31 96 ALA A O 1
ATOM 760 N N . SER A 1 97 ? -1.074 2.878 10.040 1.00 94.81 97 SER A N 1
ATOM 761 C CA . SER A 1 97 ? -2.043 3.905 10.450 1.00 94.81 97 SER A CA 1
ATOM 762 C C . SER A 1 97 ? -2.389 4.877 9.322 1.00 94.81 97 SER A C 1
ATOM 764 O O . SER A 1 97 ? -3.567 5.153 9.103 1.00 94.81 97 SER A O 1
ATOM 766 N N . VAL A 1 98 ? -1.388 5.357 8.576 1.00 93.38 98 VAL A N 1
ATOM 767 C CA . VAL A 1 98 ? -1.613 6.241 7.420 1.00 93.38 98 VAL A CA 1
ATOM 768 C C . VAL A 1 98 ? -2.443 5.529 6.356 1.00 93.38 98 VAL A C 1
ATOM 770 O O . VAL A 1 98 ? -3.424 6.087 5.872 1.00 93.38 98 VAL A O 1
ATOM 773 N N . TYR A 1 99 ? -2.090 4.286 6.023 1.00 95.00 99 TYR A N 1
ATOM 774 C CA . TYR A 1 99 ? -2.801 3.518 5.005 1.00 95.00 99 TYR A CA 1
ATOM 775 C C . TYR A 1 99 ? -4.257 3.233 5.406 1.00 95.00 99 TYR A C 1
ATOM 777 O O . TYR A 1 99 ? -5.175 3.521 4.642 1.00 95.00 99 TYR A O 1
ATOM 785 N N . ILE A 1 100 ? -4.487 2.770 6.639 1.00 95.81 100 ILE A N 1
ATOM 786 C CA . ILE A 1 100 ? -5.834 2.530 7.176 1.00 95.81 100 ILE A CA 1
ATOM 787 C C . ILE A 1 100 ? -6.666 3.813 7.206 1.00 95.81 100 ILE A C 1
ATOM 789 O O . ILE A 1 100 ? -7.834 3.780 6.830 1.00 95.81 100 ILE A O 1
ATOM 793 N N . GLY A 1 101 ? -6.078 4.950 7.587 1.00 94.69 101 GLY A N 1
ATOM 794 C CA . GLY A 1 101 ? -6.769 6.239 7.562 1.00 94.69 101 GLY A CA 1
ATOM 795 C C . GLY A 1 101 ? -7.327 6.587 6.180 1.00 94.69 101 GLY A C 1
ATOM 796 O O . GLY A 1 101 ? -8.463 7.035 6.069 1.00 94.69 101 GLY A O 1
ATOM 797 N N . GLN A 1 102 ? -6.562 6.322 5.122 1.00 94.44 102 GLN A N 1
ATOM 798 C CA . GLN A 1 102 ? -6.965 6.600 3.739 1.00 94.44 102 GLN A CA 1
ATOM 799 C C . GLN A 1 102 ? -8.017 5.604 3.239 1.00 94.44 102 GLN A C 1
ATOM 801 O O . GLN A 1 102 ? -8.988 5.991 2.594 1.00 94.44 102 GLN A O 1
ATOM 806 N N . LEU A 1 103 ? -7.891 4.330 3.615 1.00 95.81 103 LEU A N 1
ATOM 807 C CA . LEU A 1 103 ? -8.900 3.316 3.306 1.00 95.81 103 LEU A CA 1
ATOM 808 C C . LEU A 1 103 ? -10.237 3.554 4.014 1.00 95.81 103 LEU A C 1
ATOM 810 O O . LEU A 1 103 ? -11.272 3.158 3.482 1.00 95.81 103 LEU A O 1
ATOM 814 N N . ILE A 1 104 ? -10.233 4.214 5.176 1.00 96.25 104 ILE A N 1
ATOM 815 C CA . ILE A 1 104 ? -11.464 4.662 5.836 1.00 96.25 104 ILE A CA 1
ATOM 816 C C . ILE A 1 104 ? -12.154 5.740 5.006 1.00 96.25 104 ILE A C 1
ATOM 818 O O . ILE A 1 104 ? -13.353 5.635 4.768 1.00 96.25 104 ILE A O 1
ATOM 822 N N . LYS A 1 105 ? -11.405 6.738 4.516 1.00 94.06 105 LYS A N 1
ATOM 823 C CA . LYS A 1 105 ? -11.965 7.787 3.650 1.00 94.06 105 LYS A CA 1
ATOM 824 C C . LYS A 1 105 ? -12.580 7.199 2.370 1.00 94.06 105 LYS A C 1
ATOM 826 O O . LYS A 1 105 ? -13.654 7.619 1.959 1.00 94.06 105 LYS A O 1
ATOM 831 N N . ALA A 1 106 ? -11.942 6.176 1.799 1.00 94.62 106 ALA A N 1
ATOM 832 C CA . ALA A 1 106 ? -12.436 5.454 0.625 1.00 94.62 106 ALA A CA 1
ATOM 833 C C . ALA A 1 106 ? -13.505 4.378 0.922 1.00 94.62 106 ALA A C 1
ATOM 835 O O . ALA A 1 106 ? -14.011 3.744 -0.001 1.00 94.62 106 ALA A O 1
ATOM 836 N N . GLY A 1 107 ? -13.855 4.143 2.191 1.00 95.50 107 GLY A N 1
ATOM 837 C CA . GLY A 1 107 ? -14.911 3.207 2.587 1.00 95.50 107 GLY A CA 1
ATOM 838 C C . GLY A 1 107 ? -14.550 1.716 2.534 1.00 95.50 107 GLY A C 1
ATOM 839 O O . GLY A 1 107 ? -15.445 0.886 2.668 1.00 95.50 107 GLY A O 1
ATOM 840 N N . TYR A 1 108 ? -13.275 1.346 2.368 1.00 96.75 108 TYR A N 1
ATOM 841 C CA . TYR A 1 108 ? -12.823 -0.059 2.432 1.00 96.75 108 TYR A CA 1
ATOM 842 C C . TYR A 1 108 ? -12.693 -0.587 3.862 1.00 96.75 108 TYR A C 1
ATOM 844 O O . TYR A 1 108 ? -12.733 -1.795 4.099 1.00 96.75 108 TYR A O 1
ATOM 852 N N . VAL A 1 109 ? -12.470 0.314 4.815 1.00 97.12 109 VAL A N 1
ATOM 853 C CA . VAL A 1 109 ? -12.279 -0.005 6.229 1.00 97.12 109 VAL A CA 1
ATOM 854 C C . VAL A 1 109 ? -13.205 0.878 7.047 1.00 97.12 109 VAL A C 1
ATOM 856 O O . VAL A 1 109 ? -13.344 2.065 6.772 1.00 97.12 109 VAL A O 1
ATOM 859 N N . VAL A 1 110 ? -13.801 0.320 8.094 1.00 96.88 110 VAL A N 1
ATOM 860 C CA . VAL A 1 110 ? -14.604 1.084 9.050 1.00 96.88 110 VAL A CA 1
ATOM 861 C C . VAL A 1 110 ? -13.931 1.119 10.409 1.00 96.88 110 VAL A C 1
ATOM 863 O O . VAL A 1 110 ? -13.269 0.170 10.836 1.00 96.88 110 VAL A O 1
ATOM 866 N N . LYS A 1 111 ? -14.117 2.229 11.121 1.00 97.19 111 LYS A N 1
ATOM 867 C CA . LYS A 1 111 ? -13.727 2.349 12.523 1.00 97.19 111 LYS A CA 1
ATOM 868 C C . LYS A 1 111 ? -14.866 1.815 13.387 1.00 97.19 111 LYS A C 1
ATOM 870 O O . LYS A 1 111 ? -15.902 2.456 13.500 1.00 97.19 111 LYS A O 1
ATOM 875 N N . VAL A 1 112 ? -14.662 0.649 13.993 1.00 96.31 112 VAL A N 1
ATOM 876 C CA . VAL A 1 112 ? -15.683 -0.032 14.807 1.00 96.31 112 VAL A CA 1
ATOM 877 C C . VAL A 1 112 ? -15.703 0.506 16.233 1.00 96.31 112 VAL A C 1
ATOM 879 O O . VAL A 1 112 ? -16.763 0.628 16.837 1.00 96.31 112 VAL A O 1
ATOM 882 N N . LYS A 1 113 ? -14.531 0.853 16.785 1.00 95.06 113 LYS A N 1
ATOM 883 C CA . LYS A 1 113 ? -14.421 1.425 18.135 1.00 95.06 113 LYS A CA 1
ATOM 884 C C . LYS A 1 113 ? -13.494 2.629 18.145 1.00 95.06 113 LYS A C 1
ATOM 886 O O . LYS A 1 113 ? -12.394 2.601 17.586 1.00 95.06 113 LYS A O 1
ATOM 891 N N . ALA A 1 114 ? -13.945 3.691 18.807 1.00 93.00 114 ALA A N 1
ATOM 892 C CA . ALA A 1 114 ? -13.121 4.854 19.095 1.00 93.00 114 ALA A CA 1
ATOM 893 C C . ALA A 1 114 ? -11.956 4.494 20.027 1.00 93.00 114 ALA A C 1
ATOM 895 O O . ALA A 1 114 ? -12.020 3.531 20.792 1.00 93.00 114 ALA A O 1
ATOM 896 N N . ALA A 1 115 ? -10.885 5.282 19.951 1.00 92.94 115 ALA A N 1
ATOM 897 C CA . ALA A 1 115 ? -9.817 5.197 20.933 1.00 92.94 115 ALA A CA 1
ATOM 898 C C . ALA A 1 115 ? -10.361 5.645 22.298 1.00 92.94 115 ALA A C 1
ATOM 900 O O . ALA A 1 115 ? -11.155 6.583 22.370 1.00 92.94 115 ALA A O 1
ATOM 901 N N . SER A 1 116 ? -9.917 4.998 23.369 1.00 92.94 116 SER A N 1
ATOM 902 C CA . SER A 1 116 ? -10.221 5.381 24.747 1.00 92.94 116 SER A CA 1
ATOM 903 C C . SER A 1 116 ? -8.931 5.449 25.564 1.00 92.94 116 SER A C 1
ATOM 905 O O . SER A 1 116 ? -7.890 4.956 25.131 1.00 92.94 116 SER A O 1
ATOM 907 N N . LYS A 1 117 ? -8.994 5.987 26.791 1.00 91.31 117 LYS A N 1
ATOM 908 C CA . LYS A 1 117 ? -7.849 5.950 27.724 1.00 91.31 117 LYS A CA 1
ATOM 909 C C . LYS A 1 117 ? -7.337 4.526 27.988 1.00 91.31 117 LYS A C 1
ATOM 911 O O . LYS A 1 117 ? -6.175 4.362 28.333 1.00 91.31 117 LYS A O 1
ATOM 916 N N . LYS A 1 118 ? -8.203 3.514 27.859 1.00 91.50 118 LYS A N 1
ATOM 917 C CA . LYS A 1 118 ? -7.900 2.113 28.185 1.00 91.50 118 LYS A CA 1
ATOM 918 C C . LYS A 1 118 ? -7.628 1.247 26.952 1.00 91.50 118 LYS A C 1
ATOM 920 O O . LYS A 1 118 ? -7.161 0.125 27.109 1.00 91.50 118 LYS A O 1
ATOM 925 N N . SER A 1 119 ? -7.943 1.720 25.743 1.00 91.50 119 SER A N 1
ATOM 926 C CA . SER A 1 119 ? -7.892 0.884 24.540 1.00 91.50 119 SER A CA 1
ATOM 927 C C . SER A 1 119 ? -7.606 1.671 23.254 1.00 91.50 119 SER A C 1
ATOM 929 O O . SER A 1 119 ? -8.210 2.725 23.034 1.00 91.50 119 SER A O 1
ATOM 931 N N . PRO A 1 120 ? -6.762 1.141 22.350 1.00 93.56 120 PRO A N 1
ATOM 932 C CA . PRO A 1 120 ? -6.587 1.707 21.014 1.00 93.56 120 PRO A CA 1
ATOM 933 C C . PRO A 1 120 ? -7.877 1.597 20.176 1.00 93.56 120 PRO A C 1
ATOM 935 O O . PRO A 1 120 ? -8.750 0.780 20.490 1.00 93.56 120 PRO A O 1
ATOM 938 N N . PRO A 1 121 ? -8.010 2.397 19.099 1.00 95.88 121 PRO A N 1
ATOM 939 C CA . PRO A 1 121 ? -9.136 2.275 18.183 1.00 95.88 121 PRO A CA 1
ATOM 940 C C . PRO A 1 121 ? -9.108 0.917 17.472 1.00 95.88 121 PRO A C 1
ATOM 942 O O . PRO A 1 121 ? -8.035 0.401 17.145 1.00 95.88 121 PRO A O 1
ATOM 945 N N . ARG A 1 122 ? -10.295 0.362 17.210 1.00 97.00 122 ARG A N 1
ATOM 946 C CA . ARG A 1 122 ? -10.454 -0.872 16.429 1.00 97.00 122 ARG A CA 1
ATOM 947 C C . ARG A 1 122 ? -11.098 -0.582 15.086 1.00 97.00 122 ARG A C 1
ATOM 949 O O . ARG A 1 122 ? -12.027 0.222 14.986 1.00 97.00 122 ARG A O 1
ATOM 956 N N . TYR A 1 123 ? -10.599 -1.278 14.080 1.00 97.62 123 TYR A N 1
ATOM 957 C CA . TYR A 1 123 ? -10.994 -1.173 12.689 1.00 97.62 123 TYR A CA 1
ATOM 958 C C . TYR A 1 123 ? -11.434 -2.537 12.177 1.00 97.62 123 TYR A C 1
ATOM 960 O O . TYR A 1 123 ? -11.028 -3.563 12.718 1.00 97.62 123 TYR A O 1
ATOM 968 N N . ARG A 1 124 ? -12.257 -2.549 11.134 1.00 96.81 124 ARG A N 1
ATOM 969 C CA . ARG A 1 124 ? -12.688 -3.768 10.453 1.00 96.81 124 ARG A CA 1
ATOM 970 C C . ARG A 1 124 ? -12.666 -3.526 8.953 1.00 96.81 124 ARG A C 1
ATOM 972 O O . ARG A 1 124 ? -13.104 -2.476 8.487 1.00 96.81 124 ARG A O 1
ATOM 979 N N . PHE A 1 125 ? -12.132 -4.491 8.217 1.00 97.06 125 PHE A N 1
ATOM 980 C CA . PHE A 1 125 ? -12.203 -4.500 6.761 1.00 97.06 125 PHE A CA 1
ATOM 981 C C . PHE A 1 125 ? -13.639 -4.796 6.322 1.00 97.06 125 PHE A C 1
ATOM 983 O O . PHE A 1 125 ? -14.277 -5.661 6.919 1.00 97.06 125 PHE A O 1
ATOM 990 N N . GLU A 1 126 ? -14.150 -4.096 5.308 1.00 96.38 126 GLU A N 1
ATOM 991 C CA . GLU A 1 126 ? -15.490 -4.344 4.771 1.00 96.38 126 GLU A CA 1
ATOM 992 C C . GLU A 1 126 ? -15.433 -5.369 3.631 1.00 96.38 126 GLU A C 1
ATOM 994 O O . GLU A 1 126 ? -15.041 -5.015 2.515 1.00 96.38 126 GLU A O 1
ATOM 999 N N . PRO A 1 127 ? -15.850 -6.636 3.846 1.00 93.06 127 PRO A N 1
ATOM 1000 C CA . PRO A 1 127 ? -15.681 -7.683 2.837 1.00 93.06 127 PRO A CA 1
ATOM 1001 C C . PRO A 1 127 ? -16.456 -7.396 1.548 1.00 93.06 127 PRO A C 1
ATOM 1003 O O . PRO A 1 127 ? -16.007 -7.755 0.466 1.00 93.06 127 PRO A O 1
ATOM 1006 N N . GLN A 1 128 ? -17.585 -6.686 1.650 1.00 94.00 128 GLN A N 1
ATOM 1007 C CA . GLN A 1 128 ? -18.404 -6.274 0.502 1.00 94.00 128 GLN A CA 1
ATOM 1008 C C . GLN A 1 128 ? -17.697 -5.262 -0.413 1.00 94.00 128 GLN A C 1
ATOM 1010 O O . GLN A 1 128 ? -18.100 -5.073 -1.556 1.00 94.00 128 GLN A O 1
ATOM 1015 N N . ARG A 1 129 ? -16.649 -4.595 0.083 1.00 93.62 129 ARG A N 1
ATOM 1016 C CA . ARG A 1 129 ? -15.835 -3.631 -0.667 1.00 93.62 129 ARG A CA 1
ATOM 1017 C C . ARG A 1 129 ? -14.561 -4.262 -1.223 1.00 93.62 129 ARG A C 1
ATOM 1019 O O . ARG A 1 129 ? -13.732 -3.555 -1.786 1.00 93.62 129 ARG A O 1
ATOM 1026 N N . TYR A 1 130 ? -14.375 -5.574 -1.073 1.00 94.88 130 TYR A N 1
ATOM 1027 C CA . TYR A 1 130 ? -13.227 -6.259 -1.646 1.00 94.88 130 TYR A CA 1
ATOM 1028 C C . TYR A 1 130 ? -13.305 -6.256 -3.176 1.00 94.88 130 TYR A C 1
ATOM 1030 O O . TYR A 1 130 ? -14.107 -6.967 -3.773 1.00 94.88 130 TYR A O 1
ATOM 1038 N N . SER A 1 131 ? -12.453 -5.451 -3.804 1.00 93.25 131 SER A N 1
ATOM 1039 C CA . SER A 1 131 ? -12.407 -5.280 -5.256 1.00 93.25 131 SER A CA 1
ATOM 1040 C C . SER A 1 131 ? -11.458 -6.253 -5.959 1.00 93.25 131 SER A C 1
ATOM 1042 O O . SER A 1 131 ? -11.572 -6.449 -7.165 1.00 93.25 131 SER A O 1
ATOM 1044 N N . GLY A 1 132 ? -10.517 -6.871 -5.234 1.00 93.44 132 GLY A N 1
ATOM 1045 C CA . GLY A 1 132 ? -9.549 -7.801 -5.810 1.00 93.44 132 GLY A CA 1
ATOM 1046 C C . GLY A 1 132 ? -8.192 -7.835 -5.096 1.00 93.44 132 GLY A C 1
ATOM 1047 O O . GLY A 1 132 ? -8.009 -7.261 -4.017 1.00 93.44 132 GLY A O 1
ATOM 1048 N N . PRO A 1 133 ? -7.219 -8.589 -5.636 1.00 91.38 133 PRO A N 1
ATOM 1049 C CA . PRO A 1 133 ? -5.933 -8.823 -4.982 1.00 91.38 133 PRO A CA 1
ATOM 1050 C C . PRO A 1 133 ? -5.021 -7.591 -4.958 1.00 91.38 133 PRO A C 1
ATOM 1052 O O . PRO A 1 133 ? -4.165 -7.517 -4.078 1.00 91.38 133 PRO A O 1
ATOM 1055 N N . ARG A 1 134 ? -5.205 -6.620 -5.864 1.00 90.56 134 ARG A N 1
ATOM 1056 C CA . ARG A 1 134 ? -4.363 -5.417 -5.913 1.00 90.56 134 ARG A CA 1
ATOM 1057 C C . ARG A 1 134 ? -4.836 -4.409 -4.861 1.00 90.56 134 ARG A C 1
ATOM 1059 O O . ARG A 1 134 ? -6.021 -4.087 -4.848 1.00 90.56 134 ARG A O 1
ATOM 1066 N N . PRO A 1 135 ? -3.970 -3.917 -3.965 1.00 93.44 135 PRO A N 1
ATOM 1067 C CA . PRO A 1 135 ? -4.380 -2.938 -2.966 1.00 93.44 135 PRO A CA 1
ATOM 1068 C C . PRO A 1 135 ? -4.763 -1.601 -3.621 1.00 93.44 135 PRO A C 1
ATOM 1070 O O . PRO A 1 135 ? -4.133 -1.212 -4.612 1.00 93.44 135 PRO A O 1
ATOM 1073 N N . PRO A 1 136 ? -5.721 -0.851 -3.049 1.00 94.88 136 PRO A N 1
ATOM 1074 C CA . PRO A 1 136 ? -5.927 0.542 -3.418 1.00 94.88 136 PRO A CA 1
ATOM 1075 C C . PRO A 1 136 ? -4.641 1.365 -3.236 1.00 94.88 136 PRO A C 1
ATOM 1077 O O . PRO A 1 136 ? -4.004 1.349 -2.181 1.00 94.88 136 PRO A O 1
ATOM 1080 N N . VAL A 1 137 ? -4.254 2.100 -4.275 1.00 92.50 137 VAL A N 1
ATOM 1081 C CA . VAL A 1 137 ? -3.072 2.963 -4.297 1.00 92.50 137 VAL A CA 1
ATOM 1082 C C . VAL A 1 137 ? -3.430 4.316 -3.694 1.00 92.50 137 VAL A C 1
ATOM 1084 O O . VAL A 1 137 ? -4.323 5.014 -4.174 1.00 92.50 137 VAL A O 1
ATOM 1087 N N . VAL A 1 138 ? -2.696 4.696 -2.650 1.00 90.88 138 VAL A N 1
ATOM 1088 C CA . VAL A 1 138 ? -2.853 5.978 -1.955 1.00 90.88 138 VAL A CA 1
ATOM 1089 C C . VAL A 1 138 ? -1.839 6.985 -2.498 1.00 90.88 138 VAL A C 1
ATOM 1091 O O . VAL A 1 138 ? -0.628 6.815 -2.326 1.00 90.88 138 VAL A O 1
ATOM 1094 N N . GLY A 1 139 ? -2.340 8.036 -3.146 1.00 84.38 139 GLY A N 1
ATOM 1095 C CA . GLY A 1 139 ? -1.545 9.117 -3.726 1.00 84.38 139 GLY A CA 1
ATOM 1096 C C . GLY A 1 139 ? -1.133 10.206 -2.726 1.00 84.38 139 GLY A C 1
ATOM 1097 O O . GLY A 1 139 ? -1.608 10.253 -1.594 1.00 84.38 139 GLY A O 1
ATOM 1098 N N . ARG A 1 140 ? -0.239 11.112 -3.158 1.00 72.88 140 ARG A N 1
ATOM 1099 C CA . ARG A 1 140 ? 0.233 12.258 -2.349 1.00 72.88 140 ARG A CA 1
ATOM 1100 C C . ARG A 1 140 ? -0.822 13.352 -2.161 1.00 72.88 140 ARG A C 1
ATOM 1102 O O . ARG A 1 140 ? -0.922 13.873 -1.060 1.00 72.88 140 ARG A O 1
ATOM 1109 N N . ASN A 1 141 ? -1.614 13.651 -3.190 1.00 72.62 141 ASN A N 1
ATOM 1110 C CA . ASN A 1 141 ? -2.689 14.655 -3.145 1.00 72.62 141 ASN A CA 1
ATOM 1111 C C . ASN A 1 141 ? -3.989 14.046 -2.602 1.00 72.62 141 ASN A C 1
ATOM 1113 O O . ASN A 1 141 ? -5.054 14.268 -3.166 1.00 72.62 141 ASN A O 1
ATOM 1117 N N . THR A 1 142 ? -3.856 13.173 -1.597 1.00 78.62 142 THR A N 1
ATOM 1118 C CA . THR A 1 142 ? -4.980 12.565 -0.876 1.00 78.62 142 THR A CA 1
ATOM 1119 C C . THR A 1 142 ? -6.056 12.027 -1.833 1.00 78.62 142 THR A C 1
ATOM 1121 O O . THR A 1 142 ? -7.223 12.391 -1.772 1.00 78.62 142 THR A O 1
ATOM 1124 N N . TYR A 1 143 ? -5.652 11.155 -2.757 1.00 91.25 143 TYR A N 1
ATOM 1125 C CA . TYR A 1 143 ? -6.580 10.353 -3.554 1.00 91.25 143 TYR A CA 1
ATOM 1126 C C . TYR A 1 143 ? -6.324 8.869 -3.312 1.00 91.25 143 TYR A C 1
ATOM 1128 O O . TYR A 1 143 ? -5.204 8.456 -2.990 1.00 91.25 143 TYR A O 1
ATOM 1136 N N . VAL A 1 144 ? -7.367 8.067 -3.488 1.00 94.19 144 VAL A N 1
ATOM 1137 C CA . VAL A 1 144 ? -7.322 6.609 -3.442 1.00 94.19 144 VAL A CA 1
ATOM 1138 C C . VAL A 1 144 ? -7.810 6.091 -4.786 1.00 94.19 144 VAL A C 1
ATOM 1140 O O . VAL A 1 144 ? -8.967 6.275 -5.159 1.00 94.19 144 VAL A O 1
ATOM 1143 N N . TYR A 1 145 ? -6.906 5.454 -5.521 1.00 94.38 145 TYR A N 1
ATOM 1144 C CA . TYR A 1 145 ? -7.197 4.774 -6.779 1.00 94.38 145 TYR A CA 1
ATOM 1145 C C . TYR A 1 145 ? -7.256 3.269 -6.536 1.00 94.38 145 TYR A C 1
ATOM 1147 O O . TYR A 1 145 ? -6.353 2.716 -5.916 1.00 94.38 145 TYR A O 1
ATOM 1155 N N . ASP A 1 146 ? -8.299 2.598 -7.013 1.00 95.00 146 ASP A N 1
ATOM 1156 C CA . ASP A 1 146 ? -8.422 1.145 -6.949 1.00 95.00 146 ASP A CA 1
ATOM 1157 C C . ASP A 1 146 ? -8.032 0.516 -8.299 1.00 95.00 146 ASP A C 1
ATOM 1159 O O . ASP A 1 146 ? -8.782 0.659 -9.270 1.00 95.00 146 ASP A O 1
ATOM 1163 N N . PRO A 1 147 ? -6.897 -0.211 -8.379 1.00 92.44 147 PRO A N 1
ATOM 1164 C CA . PRO A 1 147 ? -6.451 -0.838 -9.621 1.00 92.44 147 PRO A CA 1
ATOM 1165 C C . PRO A 1 147 ? -7.329 -1.999 -10.096 1.00 92.44 147 PRO A C 1
ATOM 1167 O O . PRO A 1 147 ? -7.251 -2.376 -11.262 1.00 92.44 147 PRO A O 1
ATOM 1170 N N . ASN A 1 148 ? -8.123 -2.618 -9.218 1.00 94.06 148 ASN A N 1
ATOM 1171 C CA . ASN A 1 148 ? -9.037 -3.691 -9.612 1.00 94.06 148 ASN A CA 1
ATOM 1172 C C . ASN A 1 148 ? -10.308 -3.147 -10.262 1.00 94.06 148 ASN A C 1
ATOM 1174 O O . ASN A 1 148 ? -10.845 -3.795 -11.154 1.00 94.06 148 ASN A O 1
ATOM 1178 N N . LEU A 1 149 ? -10.769 -1.972 -9.825 1.00 93.75 149 LEU A N 1
ATOM 1179 C CA . LEU A 1 149 ? -11.922 -1.282 -10.415 1.00 93.75 149 LEU A CA 1
ATOM 1180 C C . LEU A 1 149 ? -11.539 -0.330 -11.552 1.00 93.75 149 LEU A C 1
ATOM 1182 O O . LEU A 1 149 ? -12.429 0.142 -12.256 1.00 93.75 149 LEU A O 1
ATOM 1186 N N . ASP A 1 150 ? -10.244 -0.032 -11.682 1.00 93.12 150 ASP A N 1
ATOM 1187 C CA . ASP A 1 150 ? -9.672 0.986 -12.565 1.00 93.12 150 ASP A CA 1
ATOM 1188 C C . ASP A 1 150 ? -10.301 2.377 -12.363 1.00 93.12 150 ASP A C 1
ATOM 1190 O O . ASP A 1 150 ? -10.697 3.065 -13.303 1.00 93.12 150 ASP A O 1
ATOM 1194 N N . LYS A 1 151 ? -10.466 2.783 -11.096 1.00 94.06 151 LYS A N 1
ATOM 1195 C CA . LYS A 1 151 ? -11.177 4.020 -10.730 1.00 94.06 151 LYS A CA 1
ATOM 1196 C C . LYS A 1 151 ? -10.536 4.738 -9.554 1.00 94.06 151 LYS A C 1
ATOM 1198 O O . LYS A 1 151 ? -10.092 4.112 -8.593 1.00 94.06 151 LYS A O 1
ATOM 1203 N N . VAL A 1 152 ? -10.565 6.071 -9.590 1.00 93.75 152 VAL 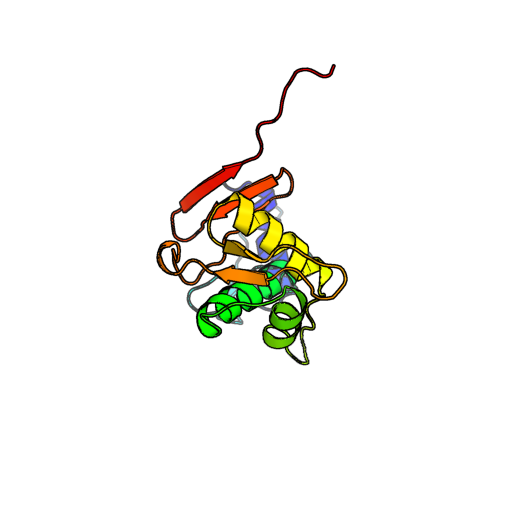A N 1
ATOM 1204 C CA . VAL A 1 152 ? -10.366 6.895 -8.389 1.00 93.75 152 VAL A CA 1
ATOM 1205 C C . VAL A 1 152 ? -11.637 6.788 -7.554 1.00 93.75 152 VAL A C 1
ATOM 1207 O O . VAL A 1 152 ? -12.702 7.222 -7.981 1.00 93.75 152 VAL A O 1
ATOM 1210 N N . VAL A 1 153 ? -11.539 6.145 -6.394 1.00 94.88 153 VAL A N 1
ATOM 1211 C CA . VAL A 1 153 ? -12.688 5.863 -5.518 1.00 94.88 153 VAL A CA 1
ATOM 1212 C C . VAL A 1 153 ? -12.867 6.906 -4.424 1.00 94.88 153 VAL A C 1
ATOM 1214 O O . VAL A 1 153 ? -13.927 6.979 -3.810 1.00 94.88 153 VAL A O 1
ATOM 1217 N N . TRP A 1 154 ? -11.833 7.707 -4.177 1.00 94.56 154 TRP A N 1
ATOM 1218 C CA . TRP A 1 154 ? -11.885 8.843 -3.272 1.00 94.56 154 TRP A CA 1
ATOM 1219 C C . TRP A 1 154 ? -10.806 9.861 -3.643 1.00 94.56 154 TRP A C 1
ATOM 1221 O O . TRP A 1 154 ? -9.705 9.477 -4.040 1.00 94.56 154 TRP A O 1
ATOM 1231 N N . GLN A 1 155 ? -11.107 11.146 -3.496 1.00 92.38 155 GLN A N 1
ATOM 1232 C CA . GLN A 1 155 ? -10.168 12.250 -3.663 1.00 92.38 155 GLN A CA 1
ATOM 1233 C C . GLN A 1 155 ? -10.592 13.395 -2.740 1.00 92.38 155 GLN A C 1
ATOM 1235 O O . GLN A 1 155 ? -11.783 13.646 -2.579 1.00 92.38 155 GLN A O 1
ATOM 1240 N N . GLU A 1 156 ? -9.627 14.061 -2.116 1.00 87.38 156 GLU A N 1
ATOM 1241 C CA . GLU A 1 156 ? -9.876 15.269 -1.328 1.00 87.38 156 GLU A CA 1
ATOM 1242 C C . GLU A 1 156 ? -10.177 16.445 -2.262 1.00 87.38 156 GLU A C 1
ATOM 1244 O O . GLU A 1 156 ? -9.421 16.708 -3.202 1.00 87.38 156 GLU A O 1
ATOM 1249 N N . GLU A 1 157 ? -11.294 17.133 -2.027 1.00 78.25 157 GLU A N 1
ATOM 1250 C CA . GLU A 1 157 ? -11.619 18.363 -2.746 1.00 78.25 157 GLU A CA 1
ATOM 1251 C C . GLU A 1 157 ? -10.583 19.434 -2.378 1.00 78.25 157 GLU A C 1
ATOM 1253 O O . GLU A 1 157 ? -10.417 19.790 -1.211 1.00 78.25 157 GLU A O 1
ATOM 1258 N N . MET A 1 158 ? -9.842 19.927 -3.372 1.00 63.84 158 MET A N 1
ATOM 1259 C CA . MET A 1 158 ? -8.982 21.094 -3.191 1.00 63.84 158 MET A CA 1
ATOM 1260 C C . MET A 1 158 ? -9.879 22.334 -3.174 1.00 63.84 158 MET A C 1
ATOM 1262 O O . MET A 1 158 ? -10.236 22.830 -4.241 1.00 63.84 158 MET A O 1
ATOM 1266 N N . ASN A 1 159 ? -10.241 22.835 -1.990 1.00 54.88 159 ASN A N 1
ATOM 1267 C CA . ASN A 1 159 ? -10.842 24.166 -1.877 1.00 54.88 159 ASN A CA 1
ATOM 1268 C C . ASN A 1 159 ? -9.853 25.193 -2.444 1.00 54.88 159 ASN A C 1
ATOM 1270 O O . ASN A 1 159 ? -8.707 25.275 -2.004 1.00 54.88 159 ASN A O 1
ATOM 1274 N N . HIS A 1 160 ? -10.289 25.925 -3.466 1.00 57.47 160 HIS A N 1
ATOM 1275 C CA . HIS A 1 160 ? -9.484 26.873 -4.236 1.00 57.47 160 HIS A CA 1
ATOM 1276 C C . HIS A 1 160 ? -9.673 28.313 -3.724 1.00 57.47 160 HIS A C 1
ATOM 1278 O O . HIS A 1 160 ? -9.663 29.243 -4.521 1.00 57.47 160 HIS A O 1
ATOM 1284 N N . ASP A 1 161 ? -9.865 28.487 -2.411 1.00 53.25 161 ASP A N 1
ATOM 1285 C CA . ASP A 1 161 ? -10.308 29.758 -1.812 1.00 53.25 161 ASP A CA 1
ATOM 1286 C C . ASP A 1 161 ? -9.257 30.439 -0.911 1.00 53.25 161 ASP A C 1
ATOM 1288 O O . ASP A 1 161 ? -9.597 31.361 -0.180 1.00 53.25 161 ASP A O 1
ATOM 1292 N N . ASP A 1 162 ? -7.983 30.039 -0.974 1.00 49.25 162 ASP A N 1
ATOM 1293 C CA . ASP A 1 162 ? -6.896 30.692 -0.225 1.00 49.25 162 ASP A CA 1
ATOM 1294 C C . ASP A 1 162 ? -5.736 31.092 -1.162 1.00 49.25 162 ASP A C 1
ATOM 1296 O O . ASP A 1 162 ? -4.709 30.410 -1.233 1.00 49.25 162 ASP A O 1
ATOM 1300 N N . PHE A 1 163 ? -5.906 32.204 -1.888 1.00 45.81 163 PHE A N 1
ATOM 1301 C CA . PHE A 1 163 ? -4.821 32.995 -2.491 1.00 45.81 163 PHE A CA 1
ATOM 1302 C C . PHE A 1 163 ? -5.059 34.490 -2.277 1.00 45.81 163 PHE A C 1
ATOM 1304 O O . PHE A 1 163 ? -6.207 34.941 -2.489 1.00 45.81 163 PHE A O 1
#

Sequence (163 aa):
MATLGAIQHYINALVKGGYVERINTRSKCNDQQHFRLIRDCGIEYPRLNAKGEPIQRDLCTEALWRTMRIVGGEFTTRELAVQASTPERAIAHTTASVYIGQLIKAGYVVKVKAASKKSPPRYRFEPQRYSGPRPPVVGRNTYVYDPNLDKVVWQEEMNHDDF

pLDDT: mean 88.41, std 10.33, range [45.81, 97.62]

Radius of gyration: 20.04 Å; chains: 1; bounding box: 46×47×61 Å